Protein AF-A0A1B1BQ65-F1 (afdb_monomer_lite)

Structure (mmCIF, N/CA/C/O backbone):
data_AF-A0A1B1BQ65-F1
#
_entry.id   AF-A0A1B1BQ65-F1
#
loop_
_atom_site.group_PDB
_atom_site.id
_atom_site.type_symbol
_atom_site.label_atom_id
_atom_site.label_alt_id
_atom_site.label_comp_id
_atom_site.label_asym_id
_atom_site.label_entity_id
_atom_site.label_seq_id
_atom_site.pdbx_PDB_ins_code
_atom_site.Cartn_x
_atom_site.Cartn_y
_atom_site.Cartn_z
_atom_site.occupancy
_atom_site.B_iso_or_equiv
_atom_site.auth_seq_id
_atom_site.auth_comp_id
_atom_site.auth_asym_id
_atom_site.auth_atom_id
_atom_site.pdbx_PDB_model_num
ATOM 1 N N . MET A 1 1 ? -5.747 34.039 5.965 1.00 41.56 1 MET A N 1
ATOM 2 C CA . MET A 1 1 ? -6.038 32.722 5.358 1.00 41.56 1 MET A CA 1
ATOM 3 C C . MET A 1 1 ? -5.518 31.656 6.311 1.00 41.56 1 MET A C 1
ATOM 5 O O . MET A 1 1 ? -4.309 31.505 6.430 1.00 41.56 1 MET A O 1
ATOM 9 N N . SER A 1 2 ? -6.400 31.027 7.090 1.00 40.12 2 SER A N 1
ATOM 10 C CA . SER A 1 2 ? -5.998 30.003 8.062 1.00 40.12 2 SER A CA 1
ATOM 11 C C . SER A 1 2 ? -5.613 28.730 7.311 1.00 40.12 2 SER A C 1
ATOM 13 O O . SER A 1 2 ? -6.459 28.125 6.654 1.00 40.12 2 SER A O 1
ATOM 15 N N . LYS A 1 3 ? -4.332 28.346 7.371 1.00 49.53 3 LYS A N 1
ATOM 16 C CA . LYS A 1 3 ? -3.889 26.997 7.011 1.00 49.53 3 LYS A CA 1
ATOM 17 C C . LYS A 1 3 ? -4.435 26.072 8.091 1.00 49.53 3 LYS A C 1
ATOM 19 O O . LYS A 1 3 ? -3.799 25.893 9.125 1.00 49.53 3 LYS A O 1
ATOM 24 N N . GLY A 1 4 ? -5.643 25.556 7.875 1.00 43.81 4 GLY A N 1
ATOM 25 C CA . GLY A 1 4 ? -6.205 24.516 8.720 1.00 43.81 4 GLY A CA 1
ATOM 26 C C . GLY A 1 4 ? -5.226 23.354 8.731 1.00 43.81 4 GLY A C 1
ATOM 27 O O . GLY A 1 4 ? -5.035 22.694 7.712 1.00 43.81 4 GLY A O 1
ATOM 28 N N . THR A 1 5 ? -4.561 23.137 9.860 1.00 50.78 5 THR A N 1
ATOM 29 C CA . THR A 1 5 ? -3.895 21.875 10.145 1.00 50.78 5 THR A CA 1
ATOM 30 C C . THR A 1 5 ? -4.974 20.811 10.042 1.00 50.78 5 THR A C 1
ATOM 32 O O . THR A 1 5 ? -5.785 20.661 10.954 1.00 50.78 5 THR A O 1
ATOM 35 N N . MET A 1 6 ? -5.045 20.134 8.893 1.00 51.19 6 MET A N 1
ATOM 36 C CA . MET A 1 6 ? -5.792 18.895 8.743 1.00 51.19 6 MET A CA 1
ATOM 37 C C . MET A 1 6 ? -5.114 17.889 9.662 1.00 51.19 6 MET A C 1
ATOM 39 O O . MET A 1 6 ? -4.217 17.150 9.261 1.00 51.19 6 MET A O 1
ATOM 43 N N . THR A 1 7 ? -5.492 17.918 10.936 1.00 55.62 7 THR A N 1
ATOM 44 C CA . THR A 1 7 ? -5.170 16.871 11.887 1.00 55.62 7 THR A CA 1
ATOM 45 C C . THR A 1 7 ? -5.887 15.646 11.358 1.00 55.62 7 THR A C 1
ATOM 47 O O . THR A 1 7 ? -7.089 15.476 11.559 1.00 55.62 7 THR A O 1
ATOM 50 N N . LEU A 1 8 ? -5.173 14.848 10.566 1.00 57.16 8 LEU A N 1
ATOM 51 C CA . LEU A 1 8 ? -5.680 13.579 10.083 1.00 57.16 8 LEU A CA 1
ATOM 52 C C . LEU A 1 8 ? -6.243 12.829 11.282 1.00 57.16 8 LEU A C 1
ATOM 54 O O . LEU A 1 8 ? -5.585 12.762 12.324 1.00 57.16 8 LEU A 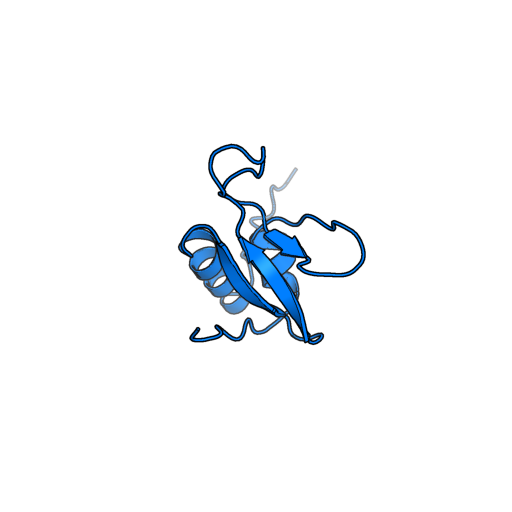O 1
ATOM 58 N N . GLN A 1 9 ? -7.467 12.305 11.156 1.00 75.44 9 GLN A N 1
ATOM 59 C CA . GLN A 1 9 ? -8.040 11.476 12.211 1.00 75.44 9 GLN A CA 1
ATOM 60 C C . GLN A 1 9 ? -6.980 10.438 12.617 1.00 75.44 9 GLN A C 1
ATOM 62 O O . GLN A 1 9 ? -6.363 9.849 11.725 1.00 75.44 9 GLN A O 1
ATOM 67 N N . PRO A 1 10 ? -6.720 10.198 13.916 1.00 77.19 10 PRO A N 1
ATOM 68 C CA . PRO A 1 10 ? -5.573 9.393 14.348 1.00 77.19 10 PRO A CA 1
ATOM 69 C C . PRO A 1 10 ? -5.478 8.004 13.696 1.00 77.19 10 PRO A C 1
ATOM 71 O O . PRO A 1 10 ? -4.394 7.441 13.567 1.00 77.19 10 PRO A O 1
ATOM 74 N N . ALA A 1 11 ? -6.605 7.425 13.269 1.0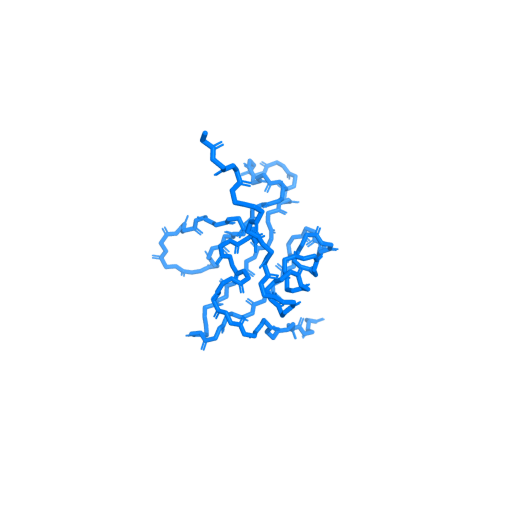0 75.31 11 ALA A N 1
ATOM 75 C CA . ALA A 1 11 ? -6.634 6.187 12.492 1.00 75.31 11 ALA A CA 1
ATOM 76 C C . ALA A 1 11 ? -6.053 6.349 11.074 1.00 75.31 11 ALA A C 1
ATOM 78 O O . ALA A 1 11 ? -5.234 5.533 10.665 1.00 75.31 11 ALA A O 1
ATOM 79 N N . LEU A 1 12 ? -6.418 7.418 10.366 1.00 81.62 12 LEU A N 1
ATOM 80 C CA . LEU A 1 12 ? -5.929 7.722 9.022 1.00 81.62 12 LEU A CA 1
ATOM 81 C C . LEU A 1 12 ? -4.436 8.060 9.047 1.00 81.62 12 LEU A C 1
ATOM 83 O O . LEU A 1 12 ? -3.676 7.526 8.247 1.00 81.62 12 LEU A O 1
ATOM 87 N N . HIS A 1 13 ? -3.993 8.857 10.026 1.00 82.75 13 HIS A N 1
ATOM 88 C CA . HIS A 1 13 ? -2.570 9.163 10.199 1.00 82.75 13 HIS A CA 1
ATOM 89 C C . HIS A 1 13 ? -1.736 7.887 10.411 1.00 82.75 13 HIS A C 1
ATOM 91 O O . HIS A 1 13 ? -0.686 7.714 9.797 1.00 82.75 13 HIS A O 1
ATOM 97 N N . ARG A 1 14 ? -2.213 6.964 11.260 1.00 84.19 14 ARG A N 1
ATOM 98 C CA . ARG A 1 14 ? -1.544 5.673 11.485 1.00 84.19 14 ARG A CA 1
ATOM 99 C C . ARG A 1 14 ? -1.515 4.819 10.221 1.00 84.19 14 ARG A C 1
ATOM 101 O O . ARG A 1 14 ? -0.468 4.274 9.902 1.00 84.19 14 ARG A O 1
ATOM 108 N N . ALA A 1 15 ? -2.630 4.736 9.498 1.00 86.94 15 ALA A N 1
ATOM 109 C CA . ALA A 1 15 ? -2.706 4.004 8.238 1.00 86.94 15 ALA A CA 1
ATOM 110 C C . ALA A 1 15 ? -1.703 4.539 7.205 1.00 86.94 15 ALA A C 1
ATOM 112 O O . ALA A 1 15 ? -0.969 3.753 6.619 1.00 86.94 15 ALA A O 1
ATOM 113 N N . GLN A 1 16 ? -1.614 5.861 7.042 1.00 87.94 16 GLN A N 1
ATOM 114 C CA . GLN A 1 16 ? -0.654 6.481 6.129 1.00 87.94 16 GLN A CA 1
ATOM 115 C C . GLN A 1 16 ? 0.796 6.148 6.509 1.00 87.94 16 GLN A C 1
ATOM 117 O O . GLN A 1 16 ? 1.553 5.695 5.657 1.00 87.94 16 GLN A O 1
ATOM 122 N N . ILE A 1 17 ? 1.170 6.306 7.787 1.00 87.56 17 ILE A N 1
ATOM 123 C CA . ILE A 1 17 ? 2.523 5.971 8.262 1.00 87.56 17 ILE A CA 1
ATOM 124 C C . ILE A 1 17 ? 2.868 4.503 7.992 1.00 87.56 17 ILE A C 1
ATOM 126 O O . ILE A 1 17 ? 4.005 4.196 7.636 1.00 87.56 17 ILE A O 1
ATOM 130 N N . GLU A 1 18 ? 1.922 3.588 8.206 1.00 88.62 18 GLU A N 1
ATOM 131 C CA . GLU A 1 18 ? 2.149 2.166 7.948 1.00 88.62 18 GLU A CA 1
ATOM 132 C C . GLU A 1 18 ? 2.347 1.895 6.455 1.00 88.62 18 GLU A C 1
ATOM 134 O O . GLU A 1 18 ? 3.265 1.160 6.104 1.00 88.62 18 GLU A O 1
ATOM 139 N N . LEU A 1 19 ? 1.552 2.521 5.580 1.00 88.81 19 LEU A N 1
ATOM 140 C CA . LEU A 1 19 ? 1.713 2.420 4.126 1.00 88.81 19 LEU A CA 1
ATOM 141 C C . LEU A 1 19 ? 3.077 2.944 3.663 1.00 88.81 19 LEU A C 1
ATOM 143 O O . LEU A 1 19 ? 3.757 2.266 2.901 1.00 88.81 19 LEU A O 1
ATOM 147 N N . ASP A 1 20 ? 3.519 4.096 4.167 1.00 87.62 20 ASP A N 1
ATOM 148 C CA . ASP A 1 20 ? 4.803 4.700 3.780 1.00 87.62 20 ASP A CA 1
ATOM 149 C C . ASP A 1 20 ? 6.016 3.831 4.158 1.00 87.62 20 ASP A C 1
ATOM 151 O O . ASP A 1 20 ? 7.069 3.907 3.526 1.00 87.62 20 ASP A O 1
ATOM 155 N N . LYS A 1 21 ? 5.880 2.992 5.193 1.00 87.62 21 LYS A N 1
ATOM 156 C CA . LYS A 1 21 ? 6.937 2.091 5.680 1.00 87.62 21 LYS A CA 1
ATOM 157 C C . LYS A 1 21 ? 6.939 0.721 5.010 1.00 87.62 21 LYS A C 1
ATOM 159 O O . LYS A 1 21 ? 7.850 -0.071 5.272 1.00 87.62 21 LYS A O 1
ATOM 164 N N . MET A 1 22 ? 5.918 0.393 4.223 1.00 87.25 22 MET A N 1
ATOM 165 C CA . MET A 1 22 ? 5.850 -0.911 3.575 1.00 87.25 22 MET A CA 1
ATOM 166 C C . MET A 1 22 ? 7.000 -1.060 2.559 1.00 87.25 22 MET A C 1
ATOM 168 O O . MET A 1 22 ? 7.493 -0.073 2.004 1.00 87.25 22 MET A O 1
ATOM 172 N N . PRO A 1 23 ? 7.514 -2.286 2.361 1.00 86.56 23 PRO A N 1
ATOM 173 C CA . PRO A 1 23 ? 8.565 -2.522 1.384 1.00 86.56 23 PRO A CA 1
ATOM 174 C C . PRO A 1 23 ? 8.023 -2.401 -0.045 1.00 86.56 23 PRO A C 1
ATOM 176 O O . PRO A 1 23 ? 6.840 -2.620 -0.303 1.00 86.56 23 PRO A O 1
ATOM 179 N N . ALA A 1 24 ? 8.912 -2.131 -1.001 1.00 84.94 24 ALA A N 1
ATOM 180 C CA . ALA A 1 24 ? 8.565 -2.180 -2.418 1.00 84.94 24 ALA A CA 1
ATOM 181 C C . ALA A 1 24 ? 7.905 -3.521 -2.785 1.00 84.94 24 ALA A C 1
ATOM 183 O O . ALA A 1 24 ? 8.334 -4.583 -2.327 1.00 84.94 24 ALA A O 1
ATOM 184 N N . ASN A 1 25 ? 6.889 -3.470 -3.647 1.00 84.25 25 ASN A N 1
ATOM 185 C CA . ASN A 1 25 ? 6.059 -4.610 -4.048 1.00 84.25 25 ASN A CA 1
ATOM 186 C C . ASN A 1 25 ? 5.213 -5.236 -2.919 1.00 84.25 25 ASN A C 1
ATOM 188 O O . ASN A 1 25 ? 4.651 -6.312 -3.118 1.00 84.25 25 ASN A O 1
ATOM 192 N N . ALA A 1 26 ? 5.084 -4.5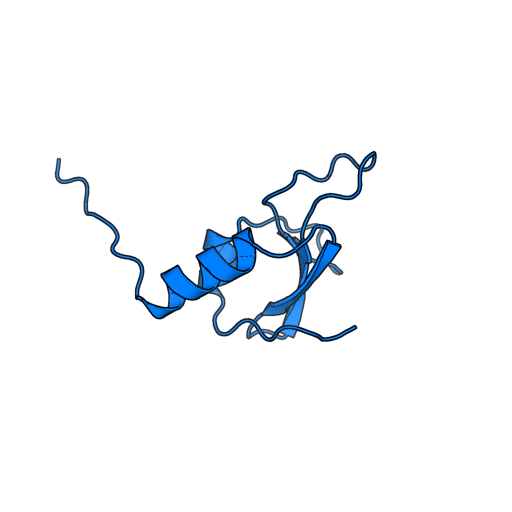93 -1.751 1.00 87.56 26 ALA A N 1
ATOM 193 C CA . ALA A 1 26 ? 4.106 -5.008 -0.748 1.00 87.56 26 ALA A CA 1
ATOM 194 C C . ALA A 1 26 ? 2.688 -4.972 -1.326 1.00 87.56 26 ALA A C 1
ATOM 196 O O . ALA A 1 26 ? 2.357 -4.061 -2.081 1.00 87.56 26 ALA A O 1
ATOM 197 N N . VAL A 1 27 ? 1.848 -5.932 -0.929 1.00 88.94 27 VAL A N 1
ATOM 198 C CA . VAL A 1 27 ? 0.446 -6.013 -1.354 1.00 88.94 27 VAL A CA 1
ATOM 199 C C . VAL A 1 27 ? -0.481 -5.905 -0.151 1.00 88.94 27 VAL A C 1
ATOM 201 O O . VAL A 1 27 ? -0.271 -6.549 0.882 1.00 88.94 27 VAL A O 1
ATOM 204 N N . ILE A 1 28 ? -1.529 -5.102 -0.295 1.00 89.38 28 ILE A N 1
ATOM 205 C CA . ILE A 1 28 ? -2.582 -4.934 0.705 1.00 89.38 28 ILE A CA 1
ATOM 206 C C . ILE A 1 28 ? -3.966 -4.991 0.069 1.00 89.38 28 ILE A C 1
ATOM 208 O O . ILE A 1 28 ? -4.110 -4.812 -1.140 1.00 89.38 28 ILE A O 1
ATOM 212 N N . LEU A 1 29 ? -4.983 -5.176 0.909 1.00 89.38 29 LEU A N 1
ATOM 213 C CA . LEU A 1 29 ? -6.383 -5.029 0.525 1.00 89.38 29 LEU A CA 1
ATOM 214 C C . LEU A 1 29 ? -6.986 -3.793 1.191 1.00 89.38 29 LEU A C 1
ATOM 216 O O . LEU A 1 29 ? -6.812 -3.596 2.400 1.00 89.38 29 LEU A O 1
ATOM 220 N N . ASP A 1 30 ? -7.702 -2.990 0.403 1.00 87.50 30 ASP A N 1
ATOM 221 C CA . ASP A 1 30 ? -8.574 -1.940 0.935 1.00 87.50 30 ASP A CA 1
ATOM 222 C C . ASP A 1 30 ? -9.914 -2.518 1.436 1.00 87.50 30 ASP A C 1
ATOM 224 O O . ASP A 1 30 ? -10.193 -3.714 1.305 1.00 87.50 30 ASP A O 1
ATOM 228 N N . SER A 1 31 ? -10.762 -1.670 2.028 1.00 84.69 31 SER A N 1
ATOM 229 C CA . SER A 1 31 ? -12.066 -2.098 2.565 1.00 84.69 31 SER A CA 1
ATOM 230 C C . SER A 1 31 ? -13.070 -2.551 1.498 1.00 84.69 31 SER A C 1
ATOM 232 O O . SER A 1 31 ? -14.047 -3.221 1.828 1.00 84.69 31 SER A O 1
ATOM 234 N N . TYR A 1 32 ? -12.816 -2.229 0.228 1.00 86.12 32 TYR A N 1
ATOM 235 C CA . TYR A 1 32 ? -13.619 -2.650 -0.917 1.00 86.12 32 TYR A CA 1
ATOM 236 C C . TYR A 1 32 ? -13.101 -3.957 -1.537 1.00 86.12 32 TYR A C 1
ATOM 238 O O . TYR A 1 32 ? -13.680 -4.451 -2.500 1.00 86.12 32 TYR A O 1
ATOM 246 N N . GLY A 1 33 ? -12.017 -4.526 -0.997 1.00 86.19 33 GLY A N 1
ATOM 247 C CA . GLY A 1 33 ? -11.404 -5.750 -1.501 1.00 86.19 33 GLY A CA 1
ATOM 248 C C . GLY A 1 33 ? -10.488 -5.540 -2.707 1.00 86.19 33 GLY A C 1
ATOM 249 O O . GLY A 1 33 ? -10.106 -6.522 -3.342 1.00 86.19 33 GLY A O 1
ATOM 250 N N . HIS A 1 34 ? -10.105 -4.302 -3.034 1.00 88.31 34 HIS A N 1
ATOM 251 C CA . HIS A 1 34 ? -9.125 -4.067 -4.093 1.00 88.31 34 HIS A CA 1
ATOM 252 C C . HIS A 1 34 ? -7.711 -4.335 -3.589 1.00 88.31 34 HIS A C 1
ATOM 254 O O . HIS A 1 34 ? -7.322 -3.870 -2.514 1.00 88.31 34 HIS A O 1
ATOM 260 N N . ALA A 1 35 ? -6.933 -5.036 -4.411 1.00 89.50 35 ALA A N 1
ATOM 261 C CA . ALA A 1 35 ? -5.517 -5.260 -4.178 1.00 89.50 35 ALA A CA 1
ATOM 262 C C . ALA A 1 35 ? -4.683 -4.072 -4.666 1.00 89.50 35 ALA A C 1
ATOM 264 O O . ALA A 1 35 ? -4.766 -3.681 -5.833 1.00 89.50 35 ALA A O 1
ATOM 265 N N . TRP A 1 36 ? -3.856 -3.544 -3.768 1.00 90.19 36 TRP A N 1
ATOM 266 C CA . TRP A 1 36 ? -2.918 -2.459 -4.036 1.00 90.19 36 TRP A CA 1
ATOM 267 C C . TRP A 1 36 ? -1.498 -2.953 -3.834 1.00 90.19 36 TRP A C 1
ATOM 269 O O . TRP A 1 36 ? -1.199 -3.542 -2.794 1.00 90.19 36 TRP A O 1
ATOM 279 N N . GLN A 1 37 ? -0.633 -2.694 -4.808 1.00 90.38 37 GLN A N 1
ATOM 280 C CA . GLN A 1 37 ? 0.783 -3.018 -4.751 1.00 90.38 37 GLN A CA 1
ATOM 281 C C . GLN A 1 37 ? 1.611 -1.742 -4.635 1.00 90.38 37 GLN A C 1
ATOM 283 O O . GLN A 1 37 ? 1.440 -0.809 -5.418 1.00 90.38 37 GLN A O 1
ATOM 288 N N . GLN A 1 38 ? 2.542 -1.712 -3.688 1.00 88.81 38 GLN A N 1
ATOM 289 C CA . GLN A 1 38 ? 3.482 -0.609 -3.570 1.00 88.81 38 GLN A CA 1
ATOM 290 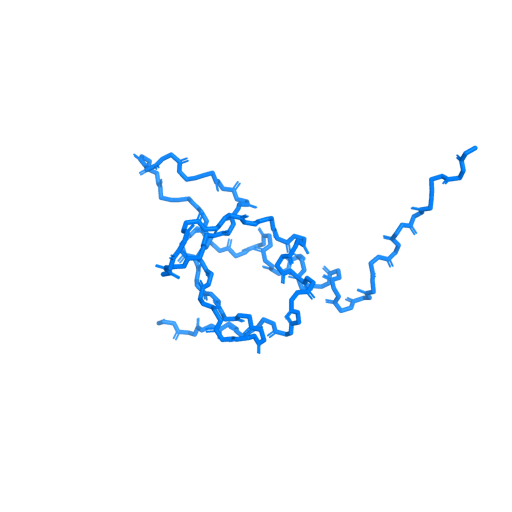C C . GLN A 1 38 ? 4.473 -0.616 -4.733 1.00 88.81 38 GLN A C 1
ATOM 292 O O . GLN A 1 38 ? 5.083 -1.644 -5.047 1.00 88.81 38 GLN A O 1
ATOM 297 N N . GLY A 1 39 ? 4.667 0.555 -5.332 1.00 83.12 39 GLY A N 1
ATOM 298 C CA . GLY A 1 39 ? 5.663 0.783 -6.364 1.00 83.12 39 GLY A CA 1
ATOM 299 C C . GLY A 1 39 ? 7.089 0.484 -5.902 1.00 83.12 39 GLY A C 1
ATOM 300 O O . GLY A 1 39 ? 7.384 0.393 -4.708 1.00 83.12 39 GLY A O 1
ATOM 301 N N . GLY A 1 40 ? 7.995 0.333 -6.865 1.00 68.56 40 GLY A N 1
ATOM 302 C CA . GLY A 1 40 ? 9.405 0.058 -6.585 1.00 68.56 40 GLY A CA 1
ATOM 303 C C . GLY A 1 40 ? 9.949 -1.224 -7.202 1.00 68.56 40 GLY A C 1
ATOM 304 O O . GLY A 1 40 ? 10.892 -1.793 -6.662 1.00 68.56 40 GLY A O 1
ATOM 305 N N . THR A 1 41 ? 9.414 -1.682 -8.338 1.00 58.12 41 THR A N 1
ATOM 306 C CA . THR A 1 41 ? 10.185 -2.587 -9.199 1.00 58.12 41 THR A CA 1
ATOM 307 C C . THR A 1 41 ? 11.284 -1.764 -9.890 1.00 58.12 41 THR A C 1
ATOM 309 O O . THR A 1 41 ? 10.958 -0.930 -10.745 1.00 58.12 41 THR A O 1
ATOM 312 N N . PRO A 1 42 ? 12.578 -1.957 -9.563 1.00 49.38 42 PRO A N 1
ATOM 313 C CA . PRO A 1 42 ? 13.654 -1.264 -10.260 1.00 49.38 42 PRO A CA 1
ATOM 314 C C . PRO A 1 42 ? 13.588 -1.626 -11.748 1.00 49.38 42 PRO A C 1
ATOM 316 O O . PRO A 1 42 ? 13.522 -2.803 -12.099 1.00 49.38 42 PRO A O 1
ATOM 319 N N . GLY A 1 43 ? 13.542 -0.622 -12.625 1.00 52.81 43 GLY A N 1
ATOM 320 C CA . GLY A 1 43 ? 13.508 -0.823 -14.080 1.00 52.81 43 GLY A CA 1
ATOM 321 C C . GLY A 1 43 ? 12.122 -0.897 -14.736 1.00 52.81 43 GLY A C 1
ATOM 322 O O . GLY A 1 43 ? 12.066 -0.955 -15.959 1.00 52.81 43 GLY A O 1
ATOM 323 N N . ARG A 1 44 ? 11.009 -0.834 -13.985 1.00 57.41 44 ARG A N 1
ATOM 324 C CA . ARG A 1 44 ? 9.649 -0.716 -14.570 1.00 57.41 44 ARG A CA 1
ATOM 325 C C . ARG A 1 44 ? 9.051 0.699 -14.527 1.00 57.41 44 ARG A C 1
ATOM 327 O O . ARG A 1 44 ? 7.884 0.866 -14.850 1.00 57.41 44 ARG A O 1
ATOM 334 N N . GLY A 1 45 ? 9.819 1.710 -14.114 1.00 56.41 45 GLY A N 1
ATOM 335 C CA . GLY A 1 45 ? 9.338 3.100 -14.027 1.00 56.41 45 GLY A CA 1
ATOM 336 C C . GLY A 1 45 ? 8.324 3.362 -12.904 1.00 56.41 45 GLY A C 1
ATOM 337 O O . GLY A 1 45 ? 7.739 4.435 -12.856 1.00 56.41 45 GLY A O 1
ATOM 338 N N . VAL A 1 46 ? 8.125 2.401 -11.998 1.00 59.62 46 VAL A N 1
ATOM 339 C CA . VAL A 1 46 ? 7.137 2.487 -10.917 1.00 59.62 46 VAL A CA 1
ATOM 340 C C . VAL A 1 46 ? 7.750 3.237 -9.735 1.00 59.62 46 VAL A C 1
ATOM 342 O O . VAL A 1 46 ? 8.671 2.725 -9.090 1.00 59.62 46 VAL A O 1
ATOM 345 N N . ALA A 1 47 ? 7.278 4.454 -9.468 1.00 59.59 47 ALA A N 1
ATOM 346 C CA . ALA A 1 47 ? 7.848 5.316 -8.439 1.00 59.59 47 ALA A CA 1
ATOM 347 C C . ALA A 1 47 ? 7.607 4.747 -7.028 1.00 59.59 47 ALA A C 1
ATOM 349 O O . ALA A 1 47 ? 6.509 4.313 -6.678 1.00 59.59 47 ALA A O 1
ATOM 350 N N . SER A 1 48 ? 8.647 4.755 -6.190 1.00 63.72 48 SER A N 1
ATOM 351 C CA . SER A 1 48 ? 8.511 4.456 -4.762 1.00 63.72 48 SER A CA 1
ATOM 352 C C . SER A 1 48 ? 7.627 5.514 -4.091 1.00 63.72 48 SER A C 1
AT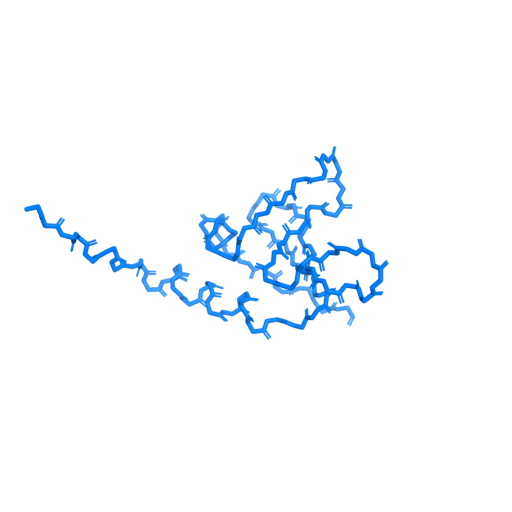OM 354 O O . SER A 1 48 ? 7.872 6.704 -4.279 1.00 63.72 48 SER A O 1
ATOM 356 N N . GLY A 1 49 ? 6.643 5.091 -3.292 1.00 69.81 49 GLY A N 1
ATOM 357 C CA . GLY A 1 49 ? 5.703 5.990 -2.598 1.00 69.81 49 GLY A CA 1
ATOM 358 C C . GLY A 1 49 ? 4.309 6.079 -3.231 1.00 69.81 49 GLY A C 1
ATOM 359 O O . GLY A 1 49 ? 3.429 6.728 -2.668 1.00 69.81 49 GLY A O 1
ATOM 360 N N . TYR A 1 50 ? 4.093 5.389 -4.353 1.00 83.00 50 TYR A N 1
ATOM 361 C CA . TYR A 1 50 ? 2.782 5.229 -4.979 1.00 83.00 50 TYR A CA 1
ATOM 362 C C . TYR A 1 50 ? 2.297 3.782 -4.901 1.00 83.00 50 TYR A C 1
ATOM 364 O O . TYR A 1 50 ? 3.092 2.840 -4.823 1.00 83.00 50 TYR A O 1
ATOM 372 N N . TRP A 1 51 ? 0.978 3.622 -4.908 1.00 89.81 51 TRP A N 1
ATOM 373 C CA . TRP A 1 51 ? 0.272 2.352 -4.844 1.00 89.81 51 TRP A CA 1
ATOM 374 C C . TRP A 1 51 ? -0.536 2.147 -6.115 1.00 89.81 51 TRP A C 1
ATOM 376 O O . TRP A 1 51 ? -1.310 3.013 -6.513 1.00 89.81 51 TRP A O 1
ATOM 386 N N . TYR A 1 52 ? -0.389 0.972 -6.710 1.00 88.69 52 TYR A N 1
ATOM 387 C CA . TYR A 1 52 ? -0.980 0.630 -7.995 1.00 88.69 52 TYR A CA 1
ATOM 388 C C . TYR A 1 52 ? -2.007 -0.467 -7.806 1.00 88.69 52 TYR A C 1
ATOM 390 O O . TYR A 1 52 ? -1.754 -1.453 -7.103 1.00 88.69 52 TYR A O 1
ATOM 398 N N . ARG A 1 53 ? -3.171 -0.312 -8.429 1.00 86.75 53 ARG A N 1
ATOM 399 C CA . ARG A 1 53 ? -4.190 -1.354 -8.404 1.00 86.75 53 ARG A CA 1
ATOM 400 C C . ARG A 1 53 ? -3.696 -2.559 -9.209 1.00 86.75 53 ARG A C 1
ATOM 402 O O . ARG A 1 53 ? -3.399 -2.441 -10.391 1.00 86.75 53 ARG A O 1
ATOM 409 N N . ALA A 1 54 ? -3.620 -3.728 -8.568 1.00 74.69 54 ALA A N 1
ATOM 410 C CA . ALA A 1 54 ? -3.010 -4.921 -9.167 1.00 74.69 54 ALA A CA 1
ATOM 411 C C . ALA A 1 54 ? -3.776 -5.461 -10.394 1.00 74.69 54 ALA A C 1
ATOM 413 O O . ALA A 1 54 ? -3.190 -6.141 -11.231 1.00 74.69 54 ALA A O 1
ATOM 414 N N . PHE A 1 55 ? -5.078 -5.166 -10.499 1.00 70.81 55 PHE A N 1
ATOM 415 C CA . PHE A 1 55 ? -5.943 -5.568 -11.609 1.00 70.81 55 PHE A CA 1
ATOM 416 C C . PHE A 1 55 ? -7.015 -4.502 -11.881 1.00 70.81 55 PHE A C 1
ATOM 418 O O . PHE A 1 55 ? -7.676 -4.052 -10.944 1.00 70.81 55 PHE A O 1
ATOM 425 N N . GLY A 1 56 ? -7.249 -4.165 -13.154 1.00 63.69 56 GLY A N 1
ATOM 426 C CA . GLY A 1 56 ? -8.494 -3.527 -13.606 1.00 63.69 56 GLY A CA 1
ATOM 427 C C . GLY A 1 56 ? -8.344 -2.244 -14.422 1.00 63.69 56 GLY A C 1
ATOM 428 O O . GLY A 1 56 ? -9.070 -2.099 -15.401 1.00 63.69 56 GLY A O 1
ATOM 429 N N . ASP A 1 57 ? -7.454 -1.321 -14.046 1.00 74.12 57 ASP A N 1
ATOM 430 C CA . ASP A 1 57 ? -7.502 0.045 -14.606 1.00 74.12 57 ASP A CA 1
ATOM 431 C C . ASP A 1 57 ? -6.211 0.883 -14.468 1.00 74.12 57 ASP A C 1
ATOM 433 O O . ASP A 1 57 ? -6.255 2.087 -14.705 1.00 74.12 57 ASP A O 1
ATOM 437 N N . ASP A 1 58 ? -5.076 0.286 -14.081 1.00 73.38 58 ASP A N 1
ATOM 438 C CA . ASP A 1 58 ? -3.804 0.994 -13.836 1.00 73.38 58 ASP A CA 1
ATOM 439 C C . ASP A 1 58 ? -3.911 2.187 -12.857 1.00 73.38 58 ASP A C 1
ATOM 441 O O . ASP A 1 58 ? -3.058 3.076 -12.856 1.00 73.38 58 ASP A O 1
ATOM 445 N N . THR A 1 59 ? -4.936 2.218 -11.990 1.00 87.50 59 THR A N 1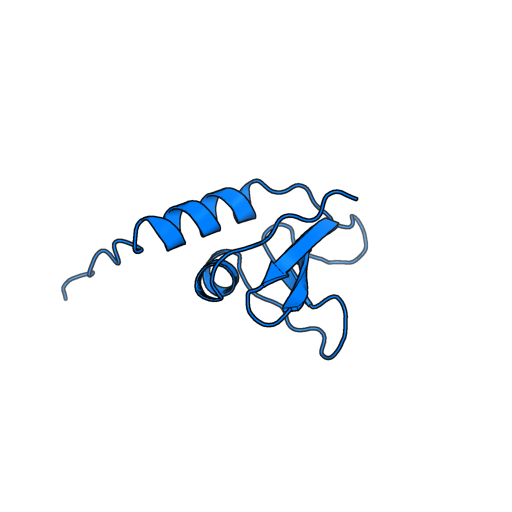
ATOM 446 C CA . THR A 1 59 ? -5.105 3.307 -11.018 1.00 87.50 59 THR A CA 1
ATOM 447 C C . THR A 1 59 ? -3.894 3.401 -10.096 1.00 87.50 59 THR A C 1
ATOM 449 O O . THR A 1 59 ? -3.533 2.433 -9.419 1.00 87.50 59 THR A O 1
ATOM 452 N N . GLU A 1 60 ? -3.342 4.608 -10.006 1.00 89.69 60 GLU A N 1
ATOM 453 C CA . GLU A 1 60 ? -2.284 4.996 -9.081 1.00 89.69 60 GLU A CA 1
ATOM 454 C C . GLU A 1 60 ? -2.864 5.892 -7.979 1.00 89.69 60 GLU A C 1
ATOM 456 O O . GLU A 1 60 ? -3.660 6.791 -8.251 1.00 89.69 60 GLU A O 1
ATOM 461 N N . VAL A 1 61 ? -2.471 5.646 -6.730 1.00 90.00 61 VAL A N 1
ATOM 462 C CA . VAL A 1 61 ? -2.803 6.503 -5.585 1.00 90.00 61 VAL A CA 1
ATOM 463 C C . VAL A 1 61 ? -1.608 6.673 -4.655 1.00 90.00 61 VAL A C 1
ATOM 465 O O . VAL A 1 61 ? -0.748 5.800 -4.534 1.00 90.00 61 VAL A O 1
ATOM 468 N N . SER A 1 62 ? -1.577 7.784 -3.934 1.00 89.88 62 SER A N 1
ATOM 469 C CA . SER A 1 62 ? -0.659 8.001 -2.817 1.00 89.88 62 SER A CA 1
ATOM 470 C C . SER A 1 62 ? -1.054 7.177 -1.581 1.00 89.88 62 SER A C 1
ATOM 472 O O . SER A 1 62 ? -2.212 6.782 -1.407 1.00 89.88 62 SER A O 1
ATOM 474 N N . SER A 1 63 ? -0.117 6.986 -0.645 1.00 89.50 63 SER A N 1
ATOM 475 C CA . SER A 1 63 ? -0.418 6.403 0.675 1.00 89.50 63 SER A CA 1
ATOM 476 C C . SER A 1 63 ? -1.529 7.156 1.419 1.00 89.50 63 SER A C 1
ATOM 478 O O . SER A 1 63 ? -2.309 6.557 2.156 1.00 89.50 63 SER A O 1
ATOM 480 N N . PHE A 1 64 ? -1.626 8.473 1.224 1.00 88.31 64 PHE A N 1
ATOM 481 C CA . PHE A 1 64 ? -2.654 9.308 1.842 1.00 88.31 64 PHE A CA 1
ATOM 482 C C . PHE A 1 64 ? -4.058 8.965 1.330 1.00 88.31 64 PHE A C 1
ATOM 484 O O . PHE A 1 64 ? -4.978 8.752 2.121 1.00 88.31 64 PHE A O 1
ATOM 491 N N . GLU A 1 65 ? -4.221 8.872 0.012 1.00 90.12 65 GLU A N 1
ATOM 492 C CA . GLU A 1 65 ? -5.492 8.506 -0.622 1.00 90.12 65 GLU A CA 1
ATOM 493 C C . GLU A 1 65 ? -5.888 7.065 -0.299 1.00 90.12 65 GLU A C 1
ATOM 495 O O . GLU A 1 65 ? -7.066 6.769 -0.105 1.00 90.12 65 GLU A O 1
ATOM 500 N N . LEU A 1 66 ? -4.915 6.159 -0.191 1.00 89.06 66 LEU A N 1
ATOM 501 C CA . LEU A 1 66 ? -5.176 4.771 0.173 1.00 89.06 66 LEU A CA 1
ATOM 502 C C . LEU A 1 66 ? -5.576 4.622 1.649 1.00 89.06 66 LEU A C 1
ATOM 504 O O . LEU A 1 66 ? -6.507 3.878 1.957 1.00 89.06 66 LEU A O 1
ATOM 508 N N . ALA A 1 67 ? -4.967 5.392 2.556 1.00 88.62 67 ALA A N 1
ATOM 509 C CA . ALA A 1 67 ? -5.340 5.434 3.973 1.00 88.62 67 ALA A CA 1
ATOM 510 C C . ALA A 1 67 ? -6.791 5.894 4.206 1.00 88.62 67 ALA A C 1
ATOM 512 O O . ALA A 1 67 ? -7.427 5.482 5.178 1.00 88.62 67 ALA A O 1
ATOM 513 N N . GLN A 1 68 ? -7.341 6.719 3.309 1.00 87.94 68 GLN A N 1
ATOM 514 C CA . GLN A 1 68 ? -8.741 7.151 3.363 1.00 87.94 68 GLN A CA 1
ATOM 515 C C . GLN A 1 68 ? -9.738 6.029 3.046 1.00 87.94 68 GLN A C 1
ATOM 517 O O . GLN A 1 68 ? -10.906 6.131 3.417 1.00 87.94 68 GLN A O 1
ATOM 522 N N . ARG A 1 69 ? -9.302 4.940 2.400 1.00 85.81 69 ARG A N 1
ATOM 523 C CA . ARG A 1 69 ? -10.178 3.835 1.974 1.00 85.81 69 ARG A CA 1
ATOM 524 C C . ARG A 1 69 ? -10.521 2.848 3.093 1.00 85.81 69 ARG A C 1
ATOM 526 O O . ARG A 1 69 ? -11.152 1.832 2.820 1.00 85.81 69 ARG A O 1
ATOM 533 N N . GLY A 1 70 ? -10.160 3.123 4.345 1.00 71.75 70 GLY A N 1
ATOM 534 C CA . GLY A 1 70 ? -10.527 2.294 5.499 1.00 71.75 70 GLY A CA 1
ATOM 535 C C . GLY A 1 70 ? -9.500 1.202 5.830 1.00 71.75 70 GLY A C 1
ATOM 536 O O . GLY A 1 70 ? -8.383 1.240 5.321 1.00 71.75 70 GLY A O 1
ATOM 537 N N . PRO A 1 71 ? -9.819 0.265 6.747 1.00 60.34 71 PRO A N 1
ATOM 538 C CA . PRO A 1 71 ? -8.819 -0.586 7.384 1.00 60.34 71 PRO A CA 1
ATOM 539 C C . PRO A 1 71 ? -8.086 -1.466 6.372 1.00 60.34 71 PRO A C 1
ATOM 541 O O . PRO A 1 71 ? -8.652 -2.374 5.767 1.00 60.34 71 PRO A O 1
ATOM 544 N N . ILE A 1 72 ? -6.794 -1.191 6.247 1.00 64.62 72 ILE A N 1
ATOM 545 C CA . ILE A 1 72 ? -5.852 -1.909 5.403 1.00 64.62 72 ILE A CA 1
ATOM 546 C C . ILE A 1 72 ? -5.558 -3.254 6.060 1.00 64.62 72 ILE A C 1
ATOM 548 O O . ILE A 1 72 ? -4.949 -3.314 7.133 1.00 64.62 72 ILE A O 1
ATOM 552 N N . LYS A 1 73 ? -5.973 -4.353 5.428 1.00 63.88 73 LYS A N 1
ATOM 553 C CA . LYS A 1 73 ? -5.590 -5.687 5.897 1.00 63.88 73 LYS A CA 1
ATOM 554 C C . LYS A 1 73 ? -4.283 -6.082 5.221 1.00 63.88 73 LYS A C 1
ATOM 556 O O . LYS A 1 73 ? -4.238 -6.291 4.010 1.00 63.88 73 LYS A O 1
ATOM 561 N N . ARG A 1 74 ? -3.210 -6.197 6.009 1.00 61.53 74 ARG A N 1
ATOM 562 C CA . ARG A 1 74 ? -1.921 -6.706 5.524 1.00 61.53 74 ARG A CA 1
ATOM 563 C C . ARG A 1 74 ? -2.073 -8.181 5.148 1.00 61.53 74 ARG A C 1
ATOM 565 O O . ARG A 1 74 ? -2.455 -8.989 5.997 1.00 61.53 74 ARG A O 1
ATOM 572 N N . MET A 1 75 ? -1.762 -8.534 3.904 1.00 55.72 75 MET A N 1
ATOM 573 C CA . MET A 1 75 ? -1.657 -9.936 3.502 1.00 55.72 75 MET A CA 1
ATOM 574 C C . MET A 1 75 ? -0.258 -10.448 3.863 1.00 55.72 75 MET A C 1
ATOM 576 O O . MET A 1 75 ? 0.743 -9.804 3.555 1.00 55.72 75 MET A O 1
ATOM 580 N N . LYS A 1 76 ? -0.184 -11.582 4.568 1.00 50.31 76 LYS A N 1
ATOM 581 C CA . LYS A 1 76 ? 1.056 -12.361 4.657 1.00 50.31 76 LYS A CA 1
ATOM 582 C C . LYS A 1 76 ? 1.117 -13.200 3.384 1.00 50.31 76 LYS A C 1
ATOM 584 O O . LYS A 1 76 ? 0.203 -13.994 3.169 1.00 50.31 76 LYS A O 1
ATOM 589 N N . VAL A 1 77 ? 2.125 -12.957 2.555 1.00 48.34 77 VAL A N 1
ATOM 590 C CA . VAL A 1 77 ? 2.490 -13.835 1.437 1.00 48.34 77 VAL A CA 1
ATOM 591 C C . VAL A 1 77 ? 3.529 -14.822 1.944 1.00 48.34 77 VAL A C 1
ATOM 593 O O . VAL A 1 77 ? 4.391 -14.370 2.735 1.00 48.34 77 VAL A O 1
#

Secondary structure (DSSP, 8-state):
---------HHHHHHHHHHHTSPTT-EEE-TT--EEEE---TTTT--TTEEEESSSS--EEEHHHHHTTS--EEPP-

pLDDT: mean 75.43, std 15.26, range [40.12, 90.38]

Organism: NCBI:txid670052

Foldseek 3Di:
DDPPPPPPDVQLVVQLVVVLPDDAQFWKQFPVRFIWGAFDPPPPPTDGQWIFGPDDDRDIDGSNVRSVRDDIDGDDD

Sequence (77 aa):
MSKGTMTLQPALHRAQIELDKMPANAVILDSYGHAWQQGGTPGRGVASGYWYRAFGDDTEVSSFELAQRGPIKRMKV

Radius of gyration: 13.25 Å; chains: 1; bounding box: 27×47×29 Å